Protein AF-A0AAF0ZGU2-F1 (afdb_monomer)

Secondary structure (DSSP, 8-state):
--PPPPHHHHHHHHHGGGSHHHHHHHHHHHTT--SSEEE-TTS-EEETTEEEPPSSTTHHHHHHHHHHHHHTTS---HHHHHHHHTTTEE-TTHHHHHHHHHHH-HHHHTT-

InterPro domains:
  IPR041588 Integrase zinc-binding domain [PF17921] (59-109)

Foldseek 3Di:
DPDPDPPLNVVQQVCQVVAVVSVVVLVCVVVVNDDQWDQDPSRFIDGPQAGEGGPPPCSLVVLLVVLCVVVPVPDDDLVVSLVVNVVHHDDDCNSVSSVVSLVPDPVNVVPD

Radius of gyration: 15.18 Å; Cα contacts (8 Å, |Δi|>4): 114; chains: 1; bounding box: 37×28×38 Å

Mean predicted aligned error: 6.34 Å

Sequence (112 aa):
MNGAESSLVSEVKEKQDQEPIFLELKANVHKQKVLAFEQGGDGVLRYQCRLCVPMVDGLQERIIEETHSSIYSIHPGSTKMYRDLREVYWWSSMKKGIAEFVAKCPNCLCLQ

Structure (mmCIF, N/CA/C/O backbone):
data_AF-A0AAF0ZGU2-F1
#
_entry.id   AF-A0AAF0ZGU2-F1
#
loop_
_atom_site.group_PDB
_atom_site.id
_atom_site.type_symbol
_atom_site.label_atom_id
_atom_site.label_alt_id
_atom_site.label_comp_id
_atom_site.label_asym_id
_atom_site.label_entity_id
_atom_site.label_seq_id
_atom_site.pdbx_PDB_ins_code
_atom_site.Cartn_x
_atom_site.Cartn_y
_atom_site.Cartn_z
_atom_site.occupancy
_atom_site.B_iso_or_equiv
_atom_site.auth_seq_id
_atom_site.auth_comp_id
_atom_site.auth_asym_id
_atom_site.auth_atom_id
_atom_site.pdbx_PDB_model_num
ATOM 1 N N . MET A 1 1 ? 13.695 13.355 8.548 1.00 34.53 1 MET A N 1
ATOM 2 C CA . MET A 1 1 ? 13.628 14.481 7.595 1.00 34.53 1 MET A CA 1
ATOM 3 C C . MET A 1 1 ? 12.159 14.777 7.384 1.00 34.53 1 MET A C 1
ATOM 5 O O . MET A 1 1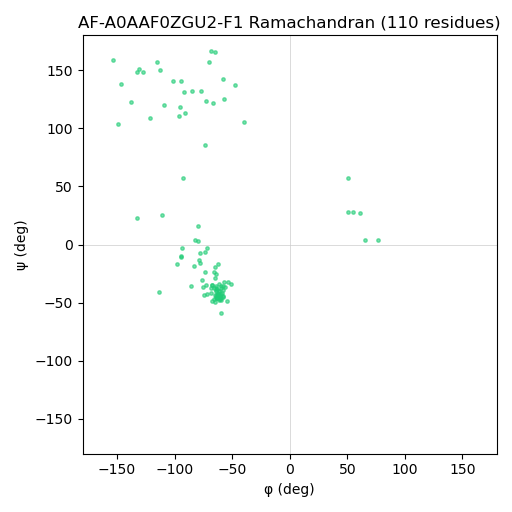 ? 11.439 13.871 6.989 1.00 34.53 1 MET A O 1
ATOM 9 N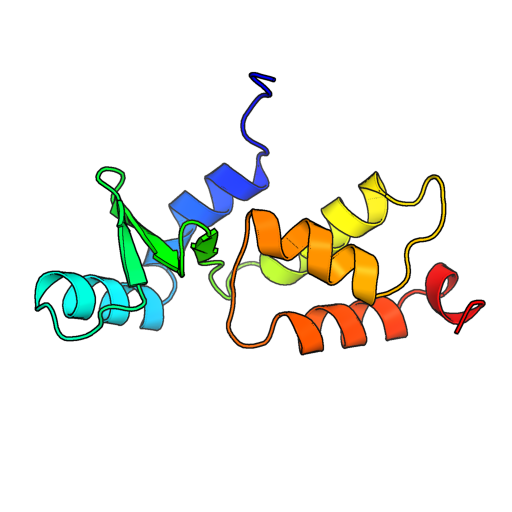 N . ASN A 1 2 ? 11.712 15.982 7.733 1.00 43.78 2 ASN A N 1
ATOM 10 C CA . ASN A 1 2 ? 10.342 16.436 7.490 1.00 43.78 2 ASN A CA 1
ATOM 11 C C . ASN A 1 2 ? 10.220 16.713 5.986 1.00 43.78 2 ASN A C 1
ATOM 13 O O . ASN A 1 2 ? 10.533 17.809 5.531 1.00 43.78 2 ASN A O 1
ATOM 17 N N . GLY A 1 3 ? 9.917 15.671 5.215 1.00 39.09 3 GLY A N 1
ATOM 18 C CA . GLY A 1 3 ? 9.663 15.749 3.780 1.00 39.09 3 GLY A CA 1
ATOM 19 C C . GLY A 1 3 ? 8.166 15.887 3.550 1.00 39.09 3 GLY A C 1
ATOM 20 O O . GLY A 1 3 ? 7.386 15.270 4.270 1.00 39.09 3 GLY A O 1
ATOM 21 N N . ALA A 1 4 ? 7.772 16.717 2.588 1.00 49.00 4 ALA A N 1
ATOM 22 C CA . ALA A 1 4 ? 6.388 16.804 2.143 1.00 49.00 4 ALA A CA 1
ATOM 23 C C . ALA A 1 4 ? 5.813 15.396 1.908 1.00 49.00 4 ALA A C 1
ATOM 25 O O . ALA A 1 4 ? 6.495 14.520 1.373 1.00 49.00 4 ALA A O 1
A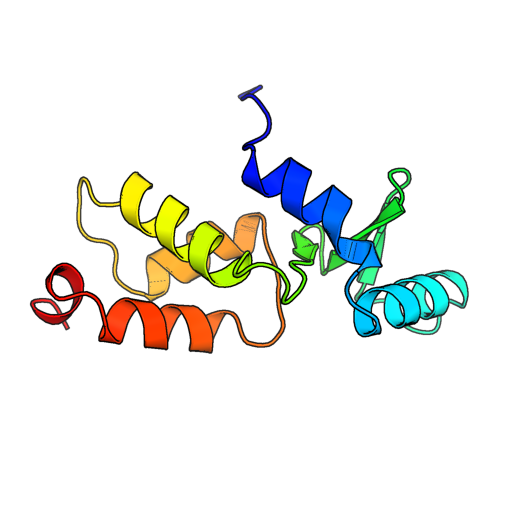TOM 26 N N . GLU A 1 5 ? 4.576 15.177 2.345 1.00 58.84 5 GLU A N 1
ATOM 27 C CA . GLU A 1 5 ? 3.844 13.948 2.057 1.00 58.84 5 GLU A CA 1
ATOM 28 C C . GLU A 1 5 ? 3.774 13.762 0.530 1.00 58.84 5 GLU A C 1
ATOM 30 O O . GLU A 1 5 ? 3.376 14.688 -0.179 1.00 58.84 5 GLU A O 1
ATOM 35 N N . SER A 1 6 ? 4.228 12.611 0.009 1.00 76.75 6 SER A N 1
ATOM 36 C CA . SER A 1 6 ? 4.107 12.311 -1.429 1.00 76.75 6 SER A CA 1
ATOM 37 C C . SER A 1 6 ? 2.629 12.357 -1.815 1.00 76.75 6 SER A C 1
ATOM 39 O O . SER A 1 6 ? 1.775 11.910 -1.046 1.00 76.75 6 SER A O 1
ATOM 41 N N . SER A 1 7 ? 2.324 12.872 -3.008 1.00 87.00 7 SER A N 1
ATOM 42 C CA . SER A 1 7 ? 0.951 12.938 -3.522 1.00 87.00 7 SER A CA 1
ATOM 43 C C . SER A 1 7 ? 0.264 11.569 -3.492 1.00 87.00 7 SER A C 1
ATOM 45 O O . SER A 1 7 ? -0.930 11.494 -3.209 1.00 87.00 7 SER A O 1
ATOM 47 N N . LEU A 1 8 ? 1.024 10.484 -3.682 1.00 92.12 8 LEU A N 1
ATOM 48 C CA . LEU A 1 8 ? 0.516 9.116 -3.590 1.00 92.12 8 LEU A CA 1
ATOM 49 C C . LEU A 1 8 ? 0.108 8.718 -2.170 1.00 92.12 8 LEU A C 1
ATOM 51 O O . LEU A 1 8 ? -0.861 7.983 -2.011 1.00 92.12 8 LEU A O 1
ATOM 55 N N . VAL A 1 9 ? 0.801 9.191 -1.131 1.00 93.19 9 VAL A N 1
ATOM 56 C CA . VAL A 1 9 ? 0.430 8.870 0.257 1.00 93.19 9 VAL A CA 1
ATOM 57 C C . VAL A 1 9 ? -0.930 9.483 0.579 1.00 93.19 9 VAL A C 1
ATOM 59 O O . VAL A 1 9 ? -1.807 8.779 1.086 1.00 93.19 9 VAL A O 1
ATOM 62 N N . SER A 1 10 ? -1.126 10.757 0.234 1.00 93.88 10 SER A N 1
ATOM 63 C CA . SER A 1 10 ? -2.40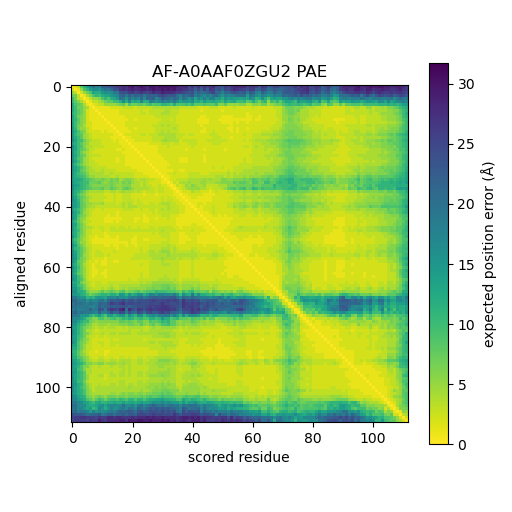9 11.442 0.412 1.00 93.88 10 SER A CA 1
ATOM 64 C C . SER A 1 10 ? -3.521 10.754 -0.379 1.00 93.88 10 SER A C 1
ATOM 66 O O . SER A 1 10 ? -4.570 10.437 0.179 1.00 93.88 10 SER A O 1
ATOM 68 N N . GLU A 1 11 ? -3.265 10.422 -1.645 1.00 95.56 11 GLU A N 1
ATOM 69 C CA . GLU A 1 11 ? -4.255 9.766 -2.502 1.00 95.56 11 GLU A CA 1
ATOM 70 C C . GLU A 1 11 ? -4.635 8.367 -1.993 1.00 95.56 11 GLU A C 1
ATOM 72 O O . GLU A 1 11 ? -5.811 8.002 -1.996 1.00 95.56 11 GLU A O 1
ATOM 77 N N . VAL A 1 12 ? -3.670 7.590 -1.486 1.00 96.50 12 VAL A N 1
ATOM 78 C CA . VAL A 1 12 ? -3.960 6.296 -0.856 1.00 96.50 12 VAL A CA 1
ATOM 79 C C . VAL A 1 12 ? -4.884 6.478 0.342 1.00 96.50 12 VAL A C 1
ATOM 81 O O . VAL A 1 12 ? -5.856 5.734 0.454 1.00 96.50 12 VAL A O 1
ATOM 84 N N . LYS A 1 13 ? -4.613 7.453 1.219 1.00 95.69 13 LYS A N 1
ATOM 85 C CA . LYS A 1 13 ? -5.455 7.725 2.396 1.00 95.69 13 LYS A CA 1
ATOM 86 C C . LYS A 1 13 ? -6.884 8.084 1.994 1.00 95.69 13 LYS A C 1
ATOM 88 O O . LYS A 1 13 ? -7.820 7.505 2.540 1.00 95.69 13 LYS A O 1
ATOM 93 N N . GLU A 1 14 ? -7.040 8.988 1.031 1.00 95.44 14 GLU A N 1
ATOM 94 C CA . GLU A 1 14 ? -8.343 9.466 0.549 1.00 95.44 14 GLU A CA 1
ATOM 95 C C . GLU A 1 14 ? -9.171 8.357 -0.109 1.00 95.44 14 GLU A C 1
ATOM 97 O O . GLU A 1 14 ? -10.394 8.316 0.035 1.00 95.44 14 GLU A O 1
ATOM 102 N N . LYS A 1 15 ? -8.515 7.433 -0.818 1.00 95.88 15 LYS A N 1
ATOM 103 C CA . LYS A 1 15 ? -9.203 6.400 -1.601 1.00 95.88 15 LYS A CA 1
ATOM 104 C C . LYS A 1 15 ? -9.422 5.082 -0.864 1.00 95.88 15 LYS A C 1
ATOM 106 O O . LYS A 1 15 ? -10.076 4.199 -1.412 1.00 95.88 15 LYS A O 1
ATOM 111 N N . GLN A 1 16 ? -8.943 4.928 0.374 1.00 95.12 16 GLN A N 1
ATOM 112 C CA . GLN A 1 16 ? -9.134 3.681 1.130 1.00 95.12 16 GLN A CA 1
ATOM 113 C C . GLN A 1 16 ? -10.605 3.275 1.271 1.00 95.12 16 GLN A C 1
ATOM 115 O O . GLN A 1 16 ? -10.905 2.086 1.233 1.00 95.12 16 GLN A O 1
ATOM 120 N N . ASP A 1 17 ? -11.514 4.237 1.426 1.00 93.56 17 ASP A N 1
ATOM 121 C CA . ASP A 1 17 ? -12.940 3.952 1.633 1.00 93.56 17 ASP A CA 1
ATOM 122 C C . ASP A 1 17 ? -13.680 3.568 0.344 1.00 93.56 17 ASP A C 1
ATOM 124 O O . ASP A 1 17 ? -14.827 3.130 0.399 1.00 93.56 17 ASP A O 1
ATOM 128 N N . GLN A 1 18 ? -13.023 3.679 -0.814 1.00 95.44 18 GLN A N 1
ATOM 129 C CA . GLN A 1 18 ? -13.557 3.188 -2.086 1.00 95.44 18 GLN A CA 1
ATOM 130 C C . GLN A 1 18 ? -13.385 1.672 -2.243 1.00 95.44 18 GLN A C 1
ATOM 132 O O . GLN A 1 18 ? -14.006 1.071 -3.115 1.00 95.44 18 GLN A O 1
ATOM 137 N N . GLU A 1 19 ? -12.561 1.049 -1.398 1.00 94.06 19 GLU A N 1
ATOM 138 C CA . GLU A 1 19 ? -12.292 -0.384 -1.408 1.00 94.06 19 GLU A CA 1
ATOM 139 C C . GLU A 1 19 ? -13.191 -1.094 -0.373 1.00 94.06 19 GLU A C 1
ATOM 141 O O . GLU A 1 19 ? -12.973 -0.952 0.838 1.00 94.06 19 GLU A O 1
ATOM 146 N N . PRO A 1 20 ? -14.189 -1.901 -0.792 1.00 94.31 20 PRO A N 1
ATOM 147 C CA . PRO A 1 20 ? -15.146 -2.512 0.134 1.00 94.31 20 PRO A CA 1
ATOM 148 C C . PRO A 1 20 ? -14.496 -3.383 1.214 1.00 94.31 20 PRO A C 1
ATOM 150 O O . PRO A 1 20 ? -14.937 -3.373 2.366 1.00 94.31 20 PRO A O 1
ATOM 153 N N . ILE A 1 21 ? -13.409 -4.093 0.882 1.00 93.75 21 ILE A N 1
ATOM 154 C CA . ILE A 1 21 ? -12.684 -4.913 1.862 1.00 93.75 21 ILE A CA 1
ATOM 155 C C . ILE A 1 21 ? -12.041 -4.055 2.961 1.00 93.75 21 ILE A C 1
ATOM 157 O O . ILE A 1 21 ? -11.921 -4.501 4.101 1.00 93.75 21 ILE A O 1
ATOM 161 N N . PHE A 1 22 ? -11.668 -2.805 2.677 1.00 94.81 22 PHE A N 1
ATOM 162 C CA . PHE A 1 22 ? -11.110 -1.910 3.692 1.00 94.81 22 PHE A CA 1
ATOM 163 C C . PHE A 1 22 ? -12.186 -1.373 4.630 1.00 94.81 22 PHE A C 1
ATOM 165 O O . PHE A 1 22 ? -11.932 -1.289 5.832 1.00 94.81 22 PHE A O 1
ATOM 172 N N . LEU A 1 23 ? -13.393 -1.096 4.129 1.00 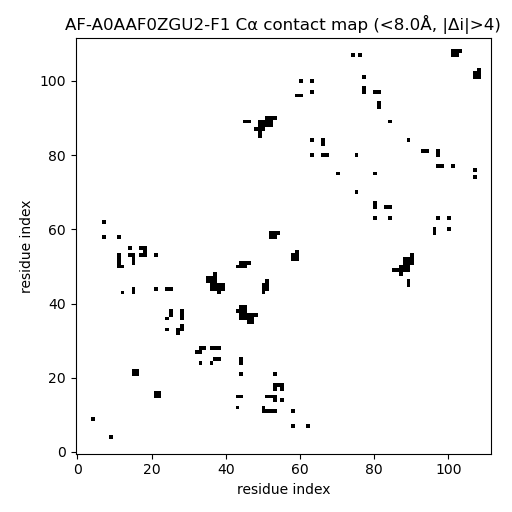94.25 23 LEU A N 1
ATOM 173 C CA . LEU A 1 23 ? -14.539 -0.757 4.980 1.00 94.25 23 LEU A CA 1
ATOM 174 C C . LEU A 1 23 ? -14.867 -1.902 5.949 1.00 94.25 23 LEU A C 1
ATOM 176 O O . LEU A 1 23 ? -15.059 -1.677 7.148 1.00 94.25 23 LEU A O 1
ATOM 180 N N . GLU A 1 24 ? -14.864 -3.142 5.454 1.00 94.50 24 GLU A N 1
ATOM 181 C CA . GLU A 1 24 ? -15.075 -4.327 6.288 1.00 94.50 24 GLU A CA 1
ATOM 182 C C . GLU A 1 24 ? -13.961 -4.494 7.335 1.00 94.50 24 GLU A C 1
ATOM 184 O O . GLU A 1 24 ? -14.242 -4.713 8.518 1.00 94.50 24 GLU A O 1
ATOM 189 N N . LEU A 1 25 ? -12.694 -4.342 6.933 1.00 94.69 25 LEU A N 1
ATOM 190 C CA . LEU A 1 25 ? -11.556 -4.418 7.851 1.00 94.69 25 LEU A CA 1
ATOM 191 C C . LEU A 1 25 ? -11.627 -3.339 8.934 1.00 94.69 25 LEU A C 1
ATOM 193 O O . LEU A 1 25 ? -11.466 -3.669 10.108 1.00 94.69 25 LEU A O 1
ATOM 197 N N . LYS A 1 26 ? -11.946 -2.086 8.585 1.00 94.94 26 LYS A N 1
ATOM 198 C CA . LYS A 1 26 ? -12.151 -0.996 9.556 1.00 94.94 26 LYS A CA 1
ATOM 199 C C . LYS A 1 26 ? -13.255 -1.345 10.557 1.00 94.94 26 LYS A C 1
ATOM 201 O O . LYS A 1 26 ? -13.064 -1.196 11.766 1.00 94.94 26 LYS A O 1
ATOM 206 N N . ALA A 1 27 ? -14.384 -1.886 10.097 1.00 94.81 27 ALA A N 1
ATOM 207 C CA . ALA A 1 27 ? -15.460 -2.333 10.985 1.00 94.81 27 ALA A CA 1
ATOM 208 C C . ALA A 1 27 ? -15.028 -3.498 11.899 1.00 94.81 27 ALA A C 1
ATOM 210 O O . ALA A 1 27 ? -15.423 -3.560 13.066 1.00 94.81 27 ALA A O 1
ATOM 211 N N . ASN A 1 28 ? -14.208 -4.418 11.392 1.00 94.56 28 ASN A N 1
ATOM 212 C CA . ASN A 1 28 ? -13.694 -5.551 12.157 1.00 94.56 28 ASN A CA 1
ATOM 213 C C . ASN A 1 28 ? -12.627 -5.146 13.186 1.00 94.56 28 ASN A C 1
ATOM 215 O O . ASN A 1 28 ? -12.613 -5.714 14.280 1.00 94.56 28 ASN A O 1
ATOM 219 N N . VAL A 1 29 ? -11.795 -4.146 12.881 1.00 93.94 29 VAL A N 1
ATOM 220 C CA . VAL A 1 29 ? -10.849 -3.533 13.830 1.00 93.94 29 VAL A CA 1
ATOM 221 C C . VAL A 1 29 ? -11.608 -2.900 14.998 1.00 93.94 29 VAL A C 1
ATOM 223 O O . VAL A 1 29 ? -11.320 -3.214 16.151 1.00 93.94 29 VAL A O 1
ATOM 226 N N . HIS A 1 30 ? -12.654 -2.113 14.725 1.00 90.38 30 HIS A N 1
ATOM 227 C CA . HIS A 1 30 ? -13.505 -1.528 15.773 1.00 90.38 30 HIS A CA 1
ATOM 228 C C . HIS A 1 30 ? -14.176 -2.580 16.667 1.00 90.38 30 HIS A C 1
ATOM 230 O O . HIS A 1 30 ? -14.333 -2.376 17.868 1.00 90.38 30 HIS A O 1
ATOM 236 N N . LYS A 1 31 ? -14.554 -3.724 16.088 1.00 93.62 31 LYS A N 1
ATOM 237 C CA . LYS A 1 31 ? -15.138 -4.863 16.815 1.00 93.62 31 LYS A CA 1
ATOM 238 C C . LYS A 1 31 ? -14.090 -5.761 17.485 1.00 93.62 31 LYS A C 1
ATOM 240 O O . LYS A 1 31 ? -14.465 -6.809 18.003 1.00 93.62 31 LYS A O 1
ATOM 245 N N . GLN A 1 32 ? -12.804 -5.401 17.432 1.00 90.31 32 GLN A N 1
ATOM 246 C CA . GLN A 1 32 ? -11.676 -6.188 17.949 1.00 90.31 32 GLN A CA 1
ATOM 247 C C . GLN A 1 32 ? -11.604 -7.621 17.386 1.00 90.31 32 GLN A C 1
ATOM 249 O O . GLN A 1 32 ? -11.087 -8.534 18.026 1.00 90.31 32 GLN A O 1
ATOM 254 N N . LYS A 1 33 ? -12.113 -7.839 16.166 1.00 90.81 33 LYS A N 1
ATOM 255 C CA . LYS A 1 33 ? -12.093 -9.153 15.499 1.00 90.81 33 LYS A CA 1
ATOM 256 C C . LYS A 1 33 ? -10.776 -9.445 14.786 1.00 90.81 33 LYS A C 1
ATOM 258 O O . LYS A 1 33 ? -10.506 -10.597 14.459 1.00 90.81 33 LYS A O 1
ATOM 263 N N . VAL A 1 34 ? -9.976 -8.415 14.510 1.00 89.44 34 VAL A N 1
ATOM 264 C CA . VAL A 1 34 ? -8.705 -8.536 13.791 1.00 89.44 34 VAL A CA 1
ATOM 265 C C . VAL A 1 34 ? -7.666 -7.655 14.477 1.00 89.44 34 VAL A C 1
ATOM 267 O O . VAL A 1 34 ? -7.879 -6.458 14.614 1.00 89.44 34 VAL A O 1
ATOM 270 N N . LEU A 1 35 ? -6.552 -8.256 14.907 1.00 88.56 35 LEU A N 1
ATOM 271 C CA . LEU A 1 35 ? -5.479 -7.569 15.647 1.00 88.56 35 LEU A CA 1
ATOM 272 C C . LEU A 1 35 ? -4.304 -7.139 14.762 1.00 88.56 35 LEU A C 1
ATOM 274 O O . LEU A 1 35 ? -3.477 -6.334 15.169 1.00 88.56 35 LEU A O 1
ATOM 278 N N . ALA A 1 36 ? -4.196 -7.707 13.560 1.00 91.94 36 ALA A N 1
ATOM 279 C CA . ALA A 1 36 ? -3.081 -7.425 12.658 1.00 91.94 36 ALA A CA 1
ATOM 280 C C . ALA A 1 36 ? -3.226 -6.080 11.921 1.00 91.94 36 ALA A C 1
ATOM 282 O O . ALA A 1 36 ? -2.252 -5.577 11.359 1.00 91.94 36 ALA A O 1
ATOM 283 N N . PHE A 1 37 ? -4.438 -5.522 11.924 1.00 95.06 37 PHE A N 1
ATOM 284 C CA . PHE A 1 37 ? -4.758 -4.228 11.345 1.00 95.06 37 PHE A CA 1
ATOM 285 C C . PHE A 1 37 ? -5.131 -3.243 12.439 1.00 95.06 37 PHE A C 1
ATOM 287 O O . PHE A 1 37 ? -5.715 -3.609 13.457 1.00 95.06 37 PHE A O 1
ATOM 294 N N . GLU A 1 38 ? -4.841 -1.983 12.175 1.00 95.44 38 GLU A N 1
ATOM 295 C CA . GLU A 1 38 ? -5.174 -0.867 13.043 1.00 95.44 38 GLU A CA 1
ATOM 296 C C . GLU A 1 38 ? -5.798 0.245 12.208 1.00 95.44 38 GLU A C 1
ATOM 298 O O . GLU A 1 38 ? -5.469 0.424 11.033 1.00 95.44 38 GLU A O 1
ATOM 303 N N . GLN A 1 39 ? -6.706 0.999 12.815 1.00 95.19 39 GLN A N 1
ATOM 304 C CA . GLN A 1 39 ? -7.209 2.233 12.236 1.00 95.19 39 GLN A CA 1
ATOM 305 C C . GLN A 1 39 ? -6.659 3.388 13.061 1.00 95.19 39 GLN A C 1
ATOM 307 O O . GLN A 1 39 ? -6.878 3.450 14.271 1.00 95.19 39 GLN A O 1
ATOM 312 N N . GLY A 1 40 ? -5.901 4.270 12.411 1.00 91.88 40 GLY A N 1
ATOM 313 C CA . GLY A 1 40 ? -5.368 5.463 13.059 1.00 91.88 40 GLY A CA 1
ATOM 314 C C . GLY A 1 40 ? -6.475 6.457 13.411 1.00 91.88 40 GLY A C 1
ATOM 315 O O . GLY A 1 40 ? -7.592 6.373 12.902 1.00 91.88 40 GLY A O 1
ATOM 316 N N . GLY A 1 41 ? -6.151 7.449 14.245 1.00 92.19 41 GLY A N 1
ATOM 317 C CA . GLY A 1 41 ? -7.071 8.556 14.551 1.00 92.19 41 GLY A CA 1
ATOM 318 C C . GLY A 1 41 ? -7.439 9.407 13.327 1.00 92.19 41 GLY A C 1
ATOM 319 O O . GLY A 1 41 ? -8.439 10.113 13.347 1.00 92.19 41 GLY A O 1
ATOM 320 N N . ASP A 1 42 ? -6.665 9.291 12.247 1.00 92.69 42 ASP A N 1
ATOM 321 C CA . ASP A 1 42 ? -6.939 9.854 10.923 1.00 92.69 42 ASP A CA 1
ATOM 322 C C . ASP A 1 42 ? -7.939 9.020 10.099 1.00 92.69 42 ASP A C 1
ATOM 324 O O . ASP A 1 42 ? -8.193 9.326 8.938 1.00 92.69 42 ASP A O 1
ATOM 328 N N . GLY A 1 43 ? -8.496 7.947 10.667 1.00 93.81 43 GLY A N 1
ATOM 329 C CA . GLY A 1 43 ? -9.440 7.062 9.989 1.00 93.81 43 GLY A CA 1
ATOM 330 C C . GLY A 1 43 ? -8.790 6.103 8.990 1.00 93.81 43 GLY A C 1
ATOM 331 O O . GLY A 1 43 ? -9.503 5.329 8.346 1.00 93.81 43 GLY A O 1
ATOM 332 N N . VAL A 1 44 ? -7.460 6.101 8.883 1.00 96.06 44 VAL A N 1
ATOM 333 C CA . VAL A 1 44 ? -6.704 5.346 7.881 1.00 96.06 44 VAL A CA 1
ATOM 334 C C . VAL A 1 44 ? -6.314 3.968 8.415 1.00 96.06 44 VAL A C 1
ATOM 336 O O . VAL A 1 44 ? -5.759 3.836 9.510 1.00 96.06 44 VAL A O 1
ATOM 339 N N . LEU A 1 45 ? -6.576 2.937 7.614 1.00 97.31 45 LEU A N 1
ATOM 340 C CA . LEU A 1 45 ? -6.238 1.545 7.886 1.00 97.31 45 LEU A CA 1
ATOM 341 C C . LEU A 1 45 ? -4.745 1.292 7.641 1.00 97.31 45 LEU A C 1
ATOM 343 O O . LEU A 1 45 ? -4.203 1.645 6.586 1.00 97.31 45 LEU A O 1
ATOM 347 N N . ARG A 1 46 ? -4.096 0.641 8.604 1.00 97.31 46 ARG A N 1
ATOM 348 C CA . ARG A 1 46 ? -2.688 0.251 8.549 1.00 97.31 46 ARG A CA 1
ATOM 349 C C . ARG A 1 46 ? -2.502 -1.213 8.933 1.00 97.31 46 ARG A C 1
ATOM 351 O O . ARG A 1 46 ? -3.271 -1.767 9.715 1.00 97.31 46 ARG A O 1
ATOM 358 N N . TYR A 1 47 ? -1.462 -1.833 8.386 1.00 96.00 47 TYR A N 1
ATOM 359 C CA . TYR A 1 47 ? -1.024 -3.187 8.721 1.00 96.00 47 TYR A CA 1
ATOM 360 C C . TYR A 1 47 ? 0.418 -3.147 9.227 1.00 96.00 47 TYR A C 1
ATOM 362 O O . TYR A 1 47 ? 1.352 -2.940 8.444 1.00 96.00 47 TYR A O 1
ATOM 370 N N . GLN A 1 48 ? 0.610 -3.365 10.531 1.00 93.00 48 GLN A N 1
ATOM 371 C CA . GLN A 1 48 ? 1.908 -3.216 11.208 1.00 93.00 48 GLN A CA 1
ATOM 372 C C . GLN A 1 48 ? 2.561 -1.851 10.899 1.00 93.00 48 GLN A C 1
ATOM 374 O O . GLN A 1 48 ? 3.655 -1.807 10.334 1.00 93.00 48 GLN A O 1
ATOM 379 N N . CYS A 1 49 ? 1.861 -0.749 11.194 1.00 93.38 49 CYS A N 1
ATOM 380 C CA . CYS A 1 49 ? 2.280 0.635 10.926 1.00 93.38 49 CYS A CA 1
ATOM 381 C C . CYS A 1 49 ? 2.412 1.039 9.443 1.00 93.38 49 CYS A C 1
ATOM 383 O O . CYS A 1 49 ? 2.806 2.169 9.157 1.00 93.38 49 CYS A O 1
ATOM 385 N N . ARG A 1 50 ? 2.070 0.163 8.490 1.00 95.94 50 ARG A N 1
ATOM 386 C CA . ARG A 1 50 ? 2.162 0.443 7.045 1.00 95.94 50 ARG A CA 1
ATOM 387 C C . ARG A 1 50 ? 0.816 0.786 6.454 1.00 95.94 50 ARG A C 1
ATOM 389 O O . ARG A 1 50 ? -0.177 0.144 6.783 1.00 95.94 50 ARG A O 1
ATOM 396 N N . LEU A 1 51 ? 0.794 1.745 5.543 1.00 96.81 51 LEU A N 1
ATOM 397 C CA . LEU A 1 51 ? -0.407 2.207 4.872 1.00 96.81 51 LEU A CA 1
ATOM 398 C C . LEU A 1 51 ? -0.981 1.116 3.958 1.00 96.81 51 LEU A C 1
ATOM 400 O O . LEU A 1 51 ? -0.300 0.638 3.048 1.00 96.81 51 LEU A O 1
ATOM 404 N N . CYS A 1 52 ? -2.234 0.725 4.195 1.00 97.38 52 CYS A N 1
ATOM 405 C CA . CYS A 1 52 ? -2.927 -0.222 3.327 1.00 97.38 52 CYS A CA 1
ATOM 406 C C . CYS A 1 52 ? -3.293 0.455 1.999 1.00 97.38 52 CYS A C 1
ATOM 408 O O . CYS A 1 52 ? -3.984 1.474 2.000 1.00 97.38 52 CYS A O 1
ATOM 410 N N . VAL A 1 53 ? -2.843 -0.109 0.877 1.00 97.38 53 VAL A N 1
ATOM 411 C CA . VAL A 1 53 ? -3.062 0.458 -0.464 1.00 97.38 53 VAL A CA 1
ATOM 412 C C . VAL A 1 53 ? -4.296 -0.183 -1.114 1.00 97.38 53 VAL A C 1
ATOM 414 O O . VAL A 1 53 ? -4.281 -1.401 -1.325 1.00 97.38 53 VAL A O 1
ATOM 417 N N . PRO A 1 54 ? -5.355 0.587 -1.435 1.00 96.06 54 PRO A N 1
ATOM 418 C CA . PRO A 1 54 ? -6.553 0.061 -2.091 1.00 96.06 54 PRO A CA 1
ATOM 419 C C . PRO A 1 54 ? -6.261 -0.330 -3.546 1.00 96.06 54 PRO A C 1
ATOM 421 O O . PRO A 1 54 ? -5.310 0.171 -4.154 1.00 96.06 54 PRO A O 1
ATOM 424 N N . MET A 1 55 ? -7.063 -1.226 -4.122 1.00 94.62 55 MET A N 1
ATOM 425 C CA . MET A 1 55 ? -6.909 -1.661 -5.513 1.00 94.62 55 MET A CA 1
ATOM 426 C C . MET A 1 55 ? -7.784 -0.801 -6.435 1.00 94.62 55 MET A C 1
ATOM 428 O O . MET A 1 55 ? -8.647 -1.294 -7.156 1.00 94.62 55 MET A O 1
ATOM 432 N N . VAL A 1 56 ? -7.559 0.512 -6.395 1.00 94.06 56 VAL A N 1
ATOM 433 C CA . VAL A 1 56 ? -8.316 1.511 -7.162 1.00 94.06 56 VAL A CA 1
ATOM 434 C C . VAL A 1 56 ? -7.364 2.406 -7.946 1.00 94.06 56 VAL A C 1
ATOM 436 O O . VAL A 1 56 ? -6.234 2.643 -7.517 1.00 94.06 56 VAL A O 1
ATOM 439 N N . ASP A 1 57 ? -7.809 2.874 -9.112 1.00 93.94 57 ASP A N 1
ATOM 440 C CA . ASP A 1 57 ? -7.109 3.847 -9.966 1.00 93.94 57 ASP A CA 1
ATOM 441 C C . ASP A 1 57 ? -5.636 3.524 -10.279 1.00 93.94 57 ASP A C 1
ATOM 443 O O . ASP A 1 57 ? -4.813 4.420 -10.486 1.00 93.94 57 ASP A O 1
ATOM 447 N N . GLY A 1 58 ? -5.285 2.235 -10.285 1.00 94.12 58 GLY A N 1
ATOM 448 C CA . GLY A 1 58 ? -3.913 1.775 -10.503 1.00 94.12 58 GLY A CA 1
ATOM 449 C C . GLY A 1 58 ? -2.917 2.269 -9.446 1.00 94.12 58 GLY A C 1
ATOM 450 O O . GLY A 1 58 ? -1.738 2.455 -9.749 1.00 94.12 58 GLY A O 1
ATOM 451 N N . LEU A 1 59 ? -3.368 2.555 -8.216 1.00 95.06 59 LEU A N 1
ATOM 452 C CA . LEU A 1 59 ? -2.509 3.103 -7.160 1.00 95.06 59 LEU A CA 1
ATOM 453 C C . LEU A 1 59 ? -1.313 2.199 -6.842 1.00 95.06 59 LEU A C 1
ATOM 455 O O . LEU A 1 59 ? -0.211 2.699 -6.631 1.00 95.06 59 LEU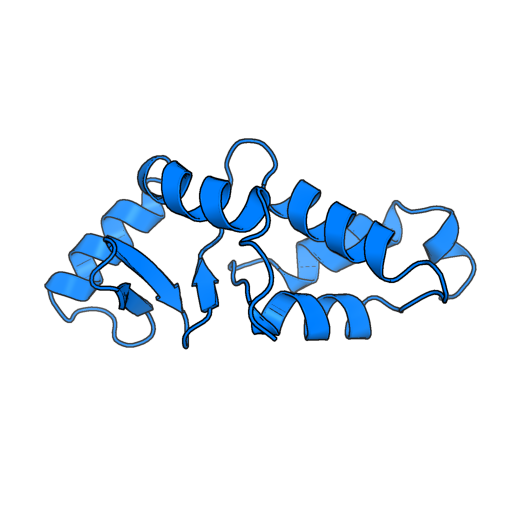 A O 1
ATOM 459 N N . GLN A 1 60 ? -1.508 0.879 -6.831 1.00 95.25 60 GLN A N 1
ATOM 460 C CA . GLN A 1 60 ? -0.429 -0.076 -6.561 1.00 95.25 60 GLN A CA 1
ATOM 461 C C . GLN A 1 60 ? 0.650 -0.002 -7.648 1.00 95.25 60 GLN A C 1
ATOM 463 O O . GLN A 1 60 ? 1.837 0.059 -7.330 1.00 95.25 60 GLN A O 1
ATOM 468 N N . GLU A 1 61 ? 0.251 0.054 -8.918 1.00 93.06 61 GLU A N 1
ATOM 469 C CA . GLU A 1 61 ? 1.149 0.182 -10.066 1.00 93.06 61 GLU A CA 1
ATOM 470 C C . GLU A 1 61 ? 1.907 1.509 -10.035 1.00 93.06 61 GLU A C 1
ATOM 472 O O . GLU A 1 61 ? 3.128 1.510 -10.178 1.00 93.06 61 GLU A O 1
ATOM 477 N N . ARG A 1 62 ? 1.213 2.619 -9.767 1.00 93.62 62 ARG A N 1
ATOM 478 C CA . ARG A 1 62 ? 1.817 3.959 -9.672 1.00 93.62 62 ARG A CA 1
ATOM 479 C C . ARG A 1 62 ? 2.827 4.059 -8.529 1.00 93.62 62 ARG A C 1
ATOM 481 O O . ARG A 1 62 ? 3.883 4.658 -8.694 1.00 93.62 62 ARG A O 1
ATOM 488 N N . ILE A 1 63 ? 2.547 3.426 -7.389 1.00 93.38 63 ILE A N 1
ATOM 489 C CA . ILE A 1 63 ? 3.488 3.333 -6.261 1.00 93.38 63 ILE A CA 1
ATOM 490 C C . ILE A 1 63 ? 4.735 2.524 -6.644 1.00 93.38 63 ILE A C 1
ATOM 492 O O . ILE A 1 63 ? 5.860 2.918 -6.315 1.00 93.38 63 ILE A O 1
ATOM 496 N N . ILE A 1 64 ? 4.553 1.401 -7.347 1.00 90.94 64 ILE A N 1
ATOM 497 C CA . ILE A 1 64 ? 5.674 0.609 -7.865 1.00 90.94 64 ILE A CA 1
ATOM 498 C C . ILE A 1 64 ? 6.488 1.439 -8.872 1.00 90.94 64 ILE A C 1
ATOM 500 O O . ILE A 1 64 ? 7.716 1.421 -8.798 1.00 90.94 64 ILE A O 1
ATOM 504 N N . GLU A 1 65 ? 5.833 2.187 -9.761 1.00 88.56 65 GLU A N 1
ATOM 505 C CA . GLU A 1 65 ? 6.458 3.021 -10.794 1.00 88.56 65 GLU A CA 1
ATOM 506 C C . GLU A 1 65 ? 7.219 4.228 -10.225 1.00 88.56 65 GLU A C 1
ATOM 508 O O . GLU A 1 65 ? 8.338 4.496 -10.664 1.00 88.56 65 GLU A O 1
ATOM 513 N N . GLU A 1 66 ? 6.676 4.930 -9.226 1.00 87.19 66 GLU A N 1
ATOM 514 C CA . GLU A 1 66 ? 7.374 6.029 -8.537 1.00 87.19 66 GLU A CA 1
ATOM 515 C C . GLU A 1 66 ? 8.632 5.505 -7.832 1.00 87.19 66 GLU A C 1
ATOM 517 O O . GLU A 1 66 ? 9.719 6.077 -7.954 1.00 87.19 66 GLU A O 1
ATOM 522 N N . THR A 1 67 ? 8.512 4.353 -7.168 1.00 85.69 67 THR A N 1
ATOM 523 C CA . THR A 1 67 ? 9.642 3.710 -6.484 1.00 85.69 67 THR A CA 1
ATOM 524 C C . THR A 1 67 ? 10.681 3.188 -7.471 1.00 85.69 67 THR A C 1
ATOM 526 O O . THR A 1 67 ? 11.882 3.289 -7.232 1.00 85.69 67 THR A O 1
ATOM 529 N N . HIS A 1 68 ? 10.236 2.657 -8.607 1.00 82.44 68 HIS A N 1
ATOM 530 C CA . HIS A 1 68 ? 11.104 2.308 -9.720 1.00 82.44 68 HIS A CA 1
ATOM 531 C C . HIS A 1 68 ? 11.837 3.564 -10.213 1.00 82.44 68 HIS A C 1
ATOM 533 O O . HIS A 1 68 ? 13.047 3.667 -10.093 1.00 82.44 68 HIS A O 1
ATOM 539 N N . SER A 1 69 ? 11.133 4.602 -10.640 1.00 77.19 69 SER A N 1
ATOM 540 C CA . SER A 1 69 ? 11.748 5.801 -11.224 1.00 77.19 69 SER A CA 1
ATOM 541 C C . SER A 1 69 ? 12.718 6.522 -10.275 1.00 77.19 69 SER A C 1
ATOM 543 O O . SER A 1 69 ? 13.774 6.979 -10.709 1.00 77.19 69 SER A O 1
ATOM 545 N N . SER A 1 70 ? 12.413 6.573 -8.973 1.00 73.38 70 SER A N 1
ATOM 546 C CA . SER A 1 70 ? 13.263 7.211 -7.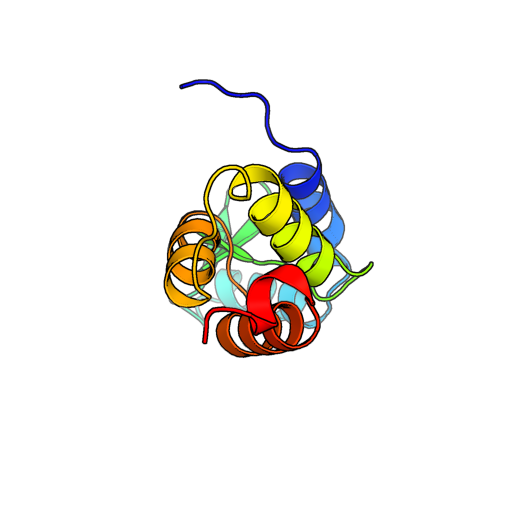955 1.00 73.38 70 SER A CA 1
ATOM 547 C C . SER A 1 70 ? 14.593 6.481 -7.716 1.00 73.38 70 SER A C 1
ATOM 549 O O . SER A 1 70 ? 15.617 7.118 -7.472 1.00 73.38 70 SER A O 1
ATOM 551 N N . ILE A 1 71 ? 14.604 5.147 -7.797 1.00 59.81 71 ILE A N 1
ATOM 552 C CA . ILE A 1 71 ? 15.778 4.330 -7.445 1.00 59.81 71 ILE A CA 1
ATOM 553 C C . IL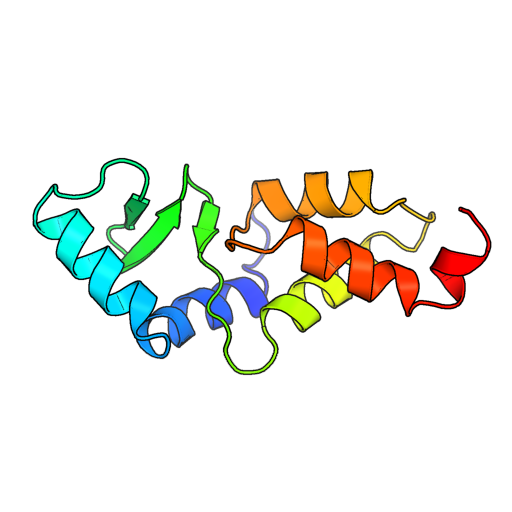E A 1 71 ? 16.636 4.013 -8.690 1.00 59.81 71 ILE A C 1
ATOM 555 O O . ILE A 1 71 ? 17.780 3.569 -8.577 1.00 59.81 71 ILE A O 1
ATOM 559 N N . TYR A 1 72 ? 16.136 4.288 -9.897 1.00 53.84 72 TYR A N 1
ATOM 560 C CA . TYR A 1 72 ? 16.777 3.902 -11.162 1.00 53.84 72 TYR A CA 1
ATOM 561 C C . TYR A 1 72 ? 17.930 4.798 -11.626 1.00 53.84 72 TYR A C 1
ATOM 563 O O . TYR A 1 72 ? 18.403 4.642 -12.748 1.00 53.84 72 TYR A O 1
ATOM 571 N N . SER A 1 73 ? 18.499 5.643 -10.760 1.00 51.44 73 SER A N 1
ATOM 572 C CA . SER A 1 73 ? 19.873 6.104 -11.007 1.00 51.44 73 SER A CA 1
ATOM 573 C C . SER A 1 73 ? 20.890 4.953 -10.910 1.00 51.44 73 SER A C 1
ATOM 575 O O . SER A 1 73 ? 21.950 5.051 -11.521 1.00 51.44 73 SER A O 1
ATOM 577 N N . ILE A 1 74 ? 20.589 3.860 -10.180 1.00 57.16 74 ILE A N 1
ATOM 578 C CA . ILE A 1 74 ? 21.436 2.653 -10.074 1.00 57.16 74 ILE A CA 1
ATOM 579 C C . ILE A 1 74 ? 20.534 1.413 -9.866 1.00 57.16 74 ILE A C 1
ATOM 581 O O . ILE A 1 74 ? 20.007 1.203 -8.777 1.00 57.16 74 ILE A O 1
ATOM 585 N N . HIS A 1 75 ? 20.336 0.604 -10.913 1.00 59.22 75 HIS A N 1
ATOM 586 C CA . HIS A 1 75 ? 19.366 -0.505 -11.028 1.00 59.22 75 HIS A CA 1
ATOM 587 C C . HIS A 1 75 ? 19.174 -1.407 -9.776 1.00 59.22 75 HIS A C 1
ATOM 589 O O . HIS A 1 75 ? 19.997 -2.285 -9.506 1.00 59.22 75 HIS A O 1
ATOM 595 N N . PRO A 1 76 ? 18.055 -1.284 -9.034 1.00 61.69 76 PRO A N 1
ATOM 596 C CA . PRO A 1 76 ? 17.690 -2.206 -7.961 1.00 61.69 76 PRO A CA 1
ATOM 597 C C . PRO A 1 76 ? 16.952 -3.448 -8.498 1.00 61.69 76 PRO A C 1
ATOM 599 O O . PRO A 1 76 ? 15.964 -3.339 -9.221 1.00 61.69 76 PRO A O 1
ATOM 602 N N . GLY A 1 77 ? 17.359 -4.646 -8.071 1.00 69.06 77 GLY A N 1
ATOM 603 C CA . GLY A 1 77 ? 16.554 -5.859 -8.270 1.00 69.06 77 GLY A CA 1
ATOM 604 C C . GLY A 1 77 ? 15.221 -5.824 -7.498 1.00 69.06 77 GLY A C 1
ATOM 605 O O . GLY A 1 77 ? 15.046 -5.039 -6.559 1.00 69.06 77 GLY A O 1
ATOM 606 N N . SER A 1 78 ? 14.293 -6.726 -7.838 1.00 72.62 78 SER A N 1
ATOM 607 C CA . SER A 1 78 ? 12.954 -6.850 -7.220 1.00 72.62 78 SER A CA 1
ATOM 608 C C . SER A 1 78 ? 12.979 -6.919 -5.685 1.00 72.62 78 SER A C 1
ATOM 610 O O . SER A 1 78 ? 12.113 -6.356 -5.014 1.00 72.62 78 SER A O 1
ATOM 612 N N . THR A 1 79 ? 14.013 -7.540 -5.109 1.00 78.81 79 THR A N 1
ATOM 613 C CA . THR A 1 79 ? 14.238 -7.618 -3.657 1.00 78.81 79 THR A CA 1
ATOM 614 C C . THR A 1 79 ? 14.388 -6.244 -3.008 1.00 78.81 79 THR A C 1
ATOM 616 O O . THR A 1 79 ? 13.826 -6.010 -1.936 1.00 78.81 79 THR A O 1
ATOM 619 N N . LYS A 1 80 ? 15.128 -5.325 -3.642 1.00 81.25 80 LYS A N 1
ATOM 620 C CA . LYS A 1 80 ? 15.321 -3.969 -3.115 1.00 81.25 80 LYS A CA 1
ATOM 621 C C . LYS A 1 80 ? 14.035 -3.154 -3.238 1.00 81.25 80 LYS A C 1
ATOM 623 O O . LYS A 1 80 ? 13.637 -2.548 -2.253 1.00 81.25 80 LYS A O 1
ATOM 628 N N . MET A 1 81 ? 13.331 -3.241 -4.368 1.00 84.88 81 MET A N 1
ATOM 629 C CA . MET A 1 81 ? 12.026 -2.583 -4.528 1.00 84.88 81 MET A CA 1
ATOM 630 C C . MET A 1 81 ? 11.015 -3.041 -3.469 1.00 84.88 81 MET A C 1
ATOM 632 O O . MET A 1 81 ? 10.352 -2.216 -2.849 1.00 84.88 81 MET A O 1
ATOM 636 N N . TYR A 1 82 ? 10.932 -4.350 -3.205 1.00 88.88 82 TYR A N 1
ATOM 637 C CA . TYR A 1 82 ? 10.058 -4.867 -2.152 1.00 88.88 82 TYR A CA 1
ATOM 638 C C . TYR A 1 82 ? 10.446 -4.354 -0.766 1.00 88.88 82 TYR A C 1
ATOM 640 O O . TYR A 1 82 ? 9.560 -4.011 0.015 1.00 88.88 82 TYR A O 1
ATOM 648 N N . ARG A 1 83 ? 11.747 -4.313 -0.449 1.00 88.12 83 ARG A N 1
ATOM 649 C CA . ARG A 1 83 ? 12.233 -3.811 0.841 1.00 88.12 83 ARG A CA 1
ATOM 650 C C . ARG A 1 83 ? 11.897 -2.336 1.040 1.00 88.12 83 ARG A C 1
ATOM 652 O O . ARG A 1 83 ? 11.462 -1.987 2.125 1.00 88.12 83 ARG A O 1
ATOM 659 N N . ASP A 1 84 ? 12.062 -1.517 0.015 1.00 87.31 84 ASP A N 1
ATOM 660 C CA . ASP A 1 84 ? 11.857 -0.078 0.142 1.00 87.31 84 ASP A CA 1
ATOM 661 C C . ASP A 1 84 ? 10.342 0.235 0.215 1.00 87.31 84 ASP A C 1
ATOM 663 O O . ASP A 1 84 ? 9.883 0.947 1.105 1.00 87.31 84 ASP A O 1
ATOM 667 N N . LEU A 1 85 ? 9.517 -0.409 -0.622 1.00 92.00 85 LEU A N 1
ATOM 668 C CA . LEU A 1 85 ? 8.060 -0.226 -0.587 1.00 92.00 85 LEU A CA 1
ATOM 669 C C . LEU A 1 85 ? 7.417 -0.705 0.723 1.00 92.00 85 LEU A C 1
ATOM 671 O O . LEU A 1 85 ? 6.498 -0.063 1.234 1.00 92.00 85 LEU A O 1
ATOM 675 N N . ARG A 1 86 ? 7.871 -1.841 1.273 1.00 92.56 86 ARG A N 1
ATOM 676 C CA . ARG A 1 86 ? 7.280 -2.426 2.489 1.00 92.56 86 ARG A CA 1
ATOM 677 C C . ARG A 1 86 ? 7.596 -1.644 3.761 1.00 92.56 86 ARG A C 1
ATOM 679 O O . ARG A 1 86 ? 7.171 -2.089 4.820 1.00 92.56 86 ARG A O 1
ATOM 686 N N . GLU A 1 87 ? 8.395 -0.583 3.711 1.00 92.25 87 GLU A N 1
ATOM 687 C CA . GLU A 1 87 ? 8.600 0.298 4.868 1.00 92.25 87 GLU A CA 1
ATOM 688 C C . GLU A 1 87 ? 7.396 1.221 5.076 1.00 92.25 87 GLU A C 1
ATOM 690 O O . GLU A 1 87 ? 7.059 1.543 6.213 1.00 92.25 87 GLU A O 1
ATOM 695 N N . VAL A 1 88 ? 6.705 1.578 3.990 1.00 93.75 88 VAL A N 1
ATOM 696 C CA . VAL A 1 88 ? 5.605 2.551 4.003 1.00 93.75 88 VAL A CA 1
ATOM 697 C C . VAL A 1 88 ? 4.268 1.900 3.674 1.00 93.75 88 VAL A C 1
ATOM 699 O O . VAL A 1 88 ? 3.264 2.204 4.317 1.00 93.75 88 VAL A O 1
ATOM 702 N N . TYR A 1 89 ? 4.242 0.983 2.709 1.00 96.19 89 TYR A N 1
ATOM 703 C CA . TYR A 1 89 ? 3.012 0.466 2.118 1.00 96.19 89 TYR A CA 1
ATOM 704 C C . TYR A 1 89 ? 2.793 -1.022 2.389 1.00 96.19 89 TYR A C 1
ATOM 706 O O . TYR A 1 89 ? 3.728 -1.794 2.625 1.00 96.19 89 TYR A O 1
ATOM 714 N N . TRP A 1 90 ? 1.531 -1.439 2.313 1.00 96.81 90 TRP A N 1
ATOM 715 C CA . TRP A 1 90 ? 1.137 -2.840 2.359 1.00 96.81 90 TRP A CA 1
ATOM 716 C C . TRP A 1 90 ? -0.096 -3.122 1.489 1.00 96.81 90 TRP A C 1
ATOM 718 O O . TRP A 1 90 ? -1.071 -2.374 1.508 1.00 96.81 90 TRP A O 1
ATOM 728 N N . TRP A 1 91 ? -0.064 -4.241 0.761 1.00 95.81 91 TRP A N 1
ATOM 729 C CA . TRP A 1 91 ? -1.223 -4.890 0.139 1.00 95.81 91 TRP A CA 1
ATOM 730 C C . TRP A 1 91 ? -0.953 -6.397 -0.023 1.00 95.81 91 TRP A C 1
ATOM 732 O O . TRP A 1 91 ? 0.200 -6.841 -0.003 1.00 95.81 91 TRP A O 1
ATOM 742 N N . SER A 1 92 ? -2.004 -7.211 -0.163 1.00 89.69 92 SER A N 1
ATOM 743 C CA . SER A 1 92 ? -1.925 -8.682 -0.058 1.00 89.69 92 SER A CA 1
ATOM 744 C C . SER A 1 92 ? -1.016 -9.348 -1.104 1.00 89.69 92 SER A C 1
ATOM 746 O O . SER A 1 92 ? -0.343 -10.331 -0.802 1.00 89.69 92 SER A O 1
ATOM 748 N N . SER A 1 93 ? -0.952 -8.791 -2.317 1.00 91.25 93 SER A N 1
ATOM 749 C CA . SER A 1 93 ? -0.218 -9.352 -3.467 1.00 91.25 93 SER A CA 1
ATOM 750 C C . SER A 1 93 ? 1.016 -8.533 -3.872 1.00 91.25 93 SER A C 1
ATOM 752 O O . SER A 1 93 ? 1.483 -8.614 -5.005 1.00 91.25 93 SER A O 1
ATOM 754 N N . MET A 1 94 ? 1.594 -7.779 -2.936 1.00 93.50 94 MET A N 1
ATOM 755 C CA . MET A 1 94 ? 2.700 -6.843 -3.180 1.00 93.50 94 MET A CA 1
ATOM 756 C C . MET A 1 94 ? 3.922 -7.448 -3.870 1.00 93.50 94 MET A C 1
ATOM 758 O O . MET A 1 94 ? 4.393 -6.921 -4.874 1.00 93.50 94 MET A O 1
ATOM 762 N N . LYS A 1 95 ? 4.416 -8.593 -3.388 1.00 89.69 95 LYS A N 1
ATOM 763 C CA . LYS A 1 95 ? 5.563 -9.274 -4.013 1.00 89.69 95 LYS A CA 1
ATOM 764 C C . LYS A 1 95 ? 5.270 -9.693 -5.456 1.00 89.69 95 LYS A C 1
ATOM 766 O O . LYS A 1 95 ? 6.145 -9.573 -6.307 1.00 89.69 95 LYS A O 1
ATOM 771 N N . LYS A 1 96 ? 4.049 -10.176 -5.715 1.00 91.12 96 LYS A N 1
ATOM 772 C CA . LYS A 1 96 ? 3.608 -10.613 -7.043 1.00 91.12 96 LYS A CA 1
ATOM 773 C C . LYS A 1 96 ? 3.515 -9.423 -8.000 1.00 91.12 96 LYS A C 1
ATOM 775 O O . LYS A 1 96 ? 4.116 -9.485 -9.064 1.00 91.12 96 LYS A O 1
ATOM 780 N N . GLY A 1 97 ? 2.874 -8.328 -7.586 1.00 90.50 97 GLY A N 1
ATOM 781 C CA . GLY A 1 97 ? 2.776 -7.109 -8.398 1.00 90.50 97 GLY A CA 1
ATOM 782 C C . GLY A 1 97 ? 4.145 -6.522 -8.758 1.00 90.50 97 GLY A C 1
ATOM 783 O O . GLY A 1 97 ? 4.384 -6.180 -9.911 1.00 90.50 97 GLY A O 1
ATOM 784 N N . ILE A 1 98 ? 5.092 -6.503 -7.811 1.00 88.69 98 ILE A N 1
ATOM 785 C CA . ILE A 1 98 ? 6.472 -6.065 -8.083 1.00 88.69 98 ILE A CA 1
ATOM 786 C C . ILE A 1 98 ? 7.159 -6.994 -9.092 1.00 88.69 98 ILE A C 1
ATOM 788 O O . ILE A 1 98 ? 7.800 -6.512 -10.021 1.00 88.69 98 ILE A O 1
ATOM 792 N N . ALA A 1 99 ? 7.041 -8.315 -8.930 1.00 88.25 99 ALA A N 1
ATOM 793 C CA . ALA A 1 99 ? 7.648 -9.271 -9.856 1.00 88.25 99 ALA A CA 1
ATOM 794 C C . ALA A 1 99 ? 7.087 -9.124 -11.281 1.00 88.25 99 ALA A C 1
ATOM 796 O O . ALA A 1 99 ? 7.855 -9.098 -12.239 1.00 88.25 99 ALA A O 1
ATOM 797 N N . GLU A 1 100 ? 5.768 -8.968 -11.416 1.00 89.44 100 GLU A N 1
ATOM 798 C CA . GLU A 1 100 ? 5.099 -8.745 -12.702 1.00 89.44 100 GLU A CA 1
ATOM 799 C C . GLU A 1 100 ? 5.484 -7.405 -13.339 1.00 89.44 100 GLU A C 1
ATOM 801 O O . GLU A 1 100 ? 5.655 -7.337 -14.555 1.00 89.44 100 GLU A O 1
ATOM 806 N N . PHE A 1 101 ? 5.658 -6.350 -12.539 1.00 87.25 101 PHE A N 1
ATOM 807 C CA . PHE A 1 101 ? 6.132 -5.052 -13.018 1.00 87.25 101 PHE A CA 1
ATOM 808 C C . PHE A 1 101 ? 7.574 -5.136 -13.539 1.00 87.25 101 PHE A C 1
ATOM 810 O O . PHE A 1 101 ? 7.862 -4.723 -14.661 1.00 87.25 101 PHE A O 1
ATOM 817 N N . VAL A 1 102 ? 8.477 -5.732 -12.753 1.00 82.62 102 VAL A N 1
ATOM 818 C CA . VAL A 1 102 ? 9.893 -5.911 -13.118 1.00 82.62 102 VAL A CA 1
ATOM 819 C C . VAL A 1 102 ? 10.032 -6.778 -14.372 1.00 82.62 102 VAL A C 1
ATOM 821 O O . VAL A 1 102 ? 10.818 -6.443 -15.254 1.00 82.62 102 VAL A O 1
ATOM 824 N N . ALA A 1 103 ? 9.228 -7.839 -14.504 1.00 84.62 103 ALA A N 1
ATOM 825 C CA . ALA A 1 103 ? 9.216 -8.702 -15.687 1.00 84.62 103 ALA A CA 1
ATOM 826 C C . ALA A 1 103 ? 8.748 -7.990 -16.970 1.00 84.62 103 ALA A C 1
ATOM 828 O O . ALA A 1 103 ? 9.022 -8.475 -18.063 1.00 84.62 103 ALA A O 1
ATOM 829 N N . LYS A 1 104 ? 8.044 -6.857 -16.857 1.00 84.62 104 LYS A N 1
ATOM 830 C CA . LYS A 1 104 ? 7.604 -6.038 -17.998 1.00 84.62 104 LYS A CA 1
ATOM 831 C C . LYS A 1 104 ? 8.563 -4.894 -18.325 1.00 84.62 104 LYS A C 1
ATOM 833 O O . LYS A 1 104 ? 8.387 -4.258 -19.359 1.00 84.62 104 LYS A O 1
ATOM 838 N N . CYS A 1 105 ? 9.553 -4.610 -17.477 1.00 80.06 105 CYS A N 1
ATOM 839 C CA . CYS A 1 105 ? 10.464 -3.488 -17.675 1.00 80.06 105 CYS A CA 1
ATOM 840 C C . CYS A 1 105 ? 11.701 -3.920 -18.484 1.00 80.06 105 CYS A C 1
ATOM 842 O O . CYS A 1 105 ? 12.533 -4.670 -17.962 1.00 80.06 105 CYS A O 1
ATOM 844 N N . PRO A 1 106 ? 11.887 -3.426 -19.728 1.00 68.31 106 PRO A N 1
ATOM 845 C CA . PRO A 1 106 ? 13.034 -3.792 -20.565 1.00 68.31 106 PRO A CA 1
ATOM 846 C C . PRO A 1 106 ? 14.379 -3.487 -19.896 1.00 68.31 106 PRO A C 1
ATOM 848 O O . PRO A 1 106 ? 15.342 -4.230 -20.056 1.00 68.31 106 PRO A O 1
ATOM 851 N N . ASN A 1 107 ? 14.421 -2.428 -19.081 1.00 67.06 107 ASN A N 1
ATOM 852 C CA . ASN A 1 107 ? 15.614 -2.017 -18.343 1.00 67.06 107 ASN A CA 1
ATOM 853 C C . ASN A 1 107 ? 15.932 -2.946 -17.157 1.00 67.06 107 ASN A C 1
ATOM 855 O O . ASN A 1 107 ? 17.078 -3.008 -16.725 1.00 67.06 107 ASN A O 1
ATOM 859 N N . CYS A 1 108 ? 14.942 -3.671 -16.624 1.00 67.38 108 CYS A N 1
ATOM 860 C CA . CYS A 1 108 ? 15.145 -4.678 -15.576 1.00 67.38 108 CYS A CA 1
ATOM 861 C C . CYS A 1 108 ? 15.522 -6.051 -16.125 1.00 67.38 108 CYS A C 1
ATOM 863 O O . CYS A 1 108 ? 16.262 -6.790 -15.481 1.00 67.38 108 CYS A O 1
ATOM 865 N N . LEU A 1 109 ? 14.959 -6.407 -17.281 1.00 58.78 109 LEU A N 1
ATOM 866 C CA . LEU A 1 109 ? 15.095 -7.723 -17.907 1.00 58.78 109 LEU A CA 1
ATOM 867 C C . LEU A 1 109 ? 16.543 -8.044 -18.314 1.00 58.78 109 LEU A C 1
ATOM 869 O O . LEU A 1 109 ? 16.910 -9.212 -18.360 1.00 58.78 109 LEU A O 1
ATOM 873 N N . CYS A 1 110 ? 17.380 -7.031 -18.557 1.00 53.28 110 CYS A N 1
ATOM 874 C CA . CYS A 1 110 ? 18.791 -7.216 -18.914 1.00 53.28 110 CYS A CA 1
ATOM 875 C C . CYS A 1 110 ? 19.711 -7.662 -17.758 1.00 53.28 110 CYS A C 1
ATOM 877 O O . CYS A 1 110 ? 20.889 -7.904 -18.012 1.00 53.28 110 CYS A O 1
ATOM 879 N N . LEU A 1 111 ? 19.236 -7.735 -16.506 1.00 48.06 111 LEU A N 1
ATOM 880 C CA . LEU A 1 111 ? 20.084 -7.979 -15.324 1.00 48.06 111 LEU A CA 1
ATOM 881 C C . LEU A 1 111 ? 19.540 -9.063 -14.365 1.00 48.06 111 LEU A C 1
ATOM 883 O O . LEU A 1 111 ? 19.884 -9.045 -13.181 1.00 48.06 111 LEU A O 1
ATOM 887 N N . GLN A 1 112 ? 18.684 -9.978 -14.841 1.00 49.97 112 GLN A N 1
ATOM 888 C CA . GLN A 1 112 ? 18.329 -11.195 -14.089 1.00 49.97 112 GLN A CA 1
ATOM 889 C C . GLN A 1 112 ? 19.401 -12.278 -14.197 1.00 49.97 112 GLN A C 1
ATOM 891 O O . GLN A 1 112 ? 19.970 -12.440 -15.298 1.00 49.97 112 GLN A O 1
#

Solvent-accessible surface area (backbone atoms only — not comparable to full-at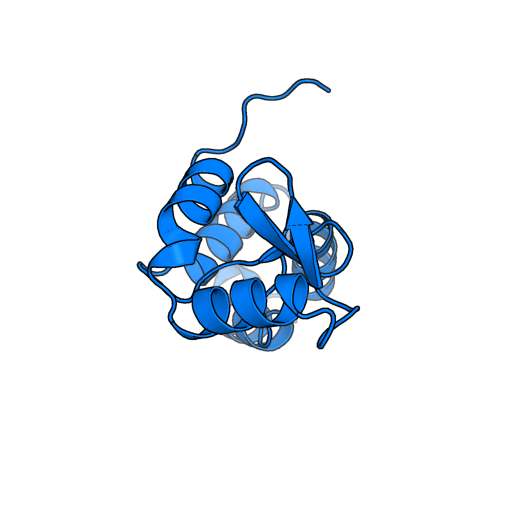om values): 6742 Å² total; per-residue (Å²): 130,98,65,80,79,52,71,64,58,56,50,34,58,72,45,30,76,77,28,67,70,49,48,52,48,52,55,32,34,76,67,68,73,41,85,67,46,47,66,46,98,85,72,42,54,22,48,81,90,9,42,45,55,38,96,50,94,58,46,62,58,51,52,52,48,53,55,45,65,72,47,55,89,60,83,69,56,68,70,52,54,52,57,62,46,58,67,53,41,41,55,98,56,50,73,57,53,48,49,57,52,44,74,69,31,75,86,50,62,80,73,118

pLDDT: mean 85.25, std 14.92, range [34.53, 97.38]

Organism: Solanum verrucosum (NCBI:txid315347)

Nearest PDB structures (foldseek):
  3oyj-assembly1_A-2  TM=6.899E-01  e=2.532E-02  Human spumaretrovirus
  4bdy-assembly1_A  TM=6.840E-01  e=3.903E-02  Human spumaretrovirus
  1mnm-assembly1_C  TM=4.531E-01  e=4.272E+00  Saccharomyces cerevisiae